Protein AF-A0A183AKE8-F1 (afdb_monomer_lite)

Organism: NCBI:txid27848

Radius of gyration: 18.9 Å; chains: 1; bounding box: 40×53×54 Å

Secondary structure (DSSP, 8-state):
--EEEE-TTS-EEEEEEHHHHHHHHHHSHHHHHHHHTT--HHHHHHHHHHHHHHHTTT-SEEEHHHIIIIIHHHHHHHHHHHH--TT--HHHHHHHHHHHHHHT-S-----HHHHHHHHHHHHTHHHH-----------

Foldseek 3Di:
DWDWDQDPVRDIWTKDFLVRVLCLCVVFCNLVVLVVLPDDVVNLNVLSVVLLCVQCVNDRMDTVCSCLVPSLVVSLVVSCVVSVDPPSDSVVVCVRRVVVVVVPPPPPPPPPVNVVVVVVCVVVVVVVPDDPPPDDDDD

Structure (mmCIF, N/CA/C/O backbone):
data_AF-A0A183AKE8-F1
#
_entry.id   AF-A0A183AKE8-F1
#
loop_
_atom_site.group_PDB
_atom_site.id
_atom_site.type_symbol
_atom_site.label_atom_id
_atom_site.label_alt_id
_atom_site.label_comp_id
_atom_site.label_asym_id
_atom_site.label_entity_id
_atom_site.label_seq_id
_atom_site.pdbx_PDB_ins_code
_atom_site.Cartn_x
_atom_site.Cartn_y
_atom_site.Cartn_z
_atom_site.occupancy
_atom_site.B_iso_or_equiv
_atom_site.auth_seq_id
_atom_site.auth_comp_id
_atom_site.auth_asym_id
_atom_site.auth_atom_id
_atom_site.pdbx_PDB_model_num
ATOM 1 N N . MET A 1 1 ? 12.164 5.232 -2.790 1.00 37.59 1 MET A N 1
ATOM 2 C CA . MET A 1 1 ? 12.444 5.716 -4.157 1.00 37.59 1 MET A CA 1
ATOM 3 C C . MET A 1 1 ? 11.479 5.006 -5.082 1.00 37.59 1 MET A C 1
ATOM 5 O O . MET A 1 1 ? 11.567 3.787 -5.178 1.00 37.59 1 MET A O 1
ATOM 9 N N . ILE A 1 2 ? 10.531 5.740 -5.659 1.00 43.25 2 ILE A N 1
ATOM 10 C CA . ILE A 1 2 ? 9.657 5.225 -6.714 1.00 43.25 2 ILE A CA 1
ATOM 11 C C . ILE A 1 2 ? 10.418 5.466 -8.016 1.00 43.25 2 ILE A C 1
ATOM 13 O O . ILE A 1 2 ? 10.822 6.595 -8.278 1.00 43.25 2 ILE A O 1
ATOM 17 N N . ALA A 1 3 ? 10.697 4.413 -8.775 1.00 49.97 3 ALA A N 1
ATOM 18 C CA . ALA A 1 3 ? 11.242 4.549 -10.119 1.00 49.97 3 ALA A CA 1
ATOM 19 C C . ALA A 1 3 ? 10.147 4.077 -11.062 1.00 49.97 3 ALA A C 1
ATOM 21 O O . ALA A 1 3 ? 9.874 2.879 -11.086 1.00 49.97 3 ALA A O 1
ATOM 22 N N . TYR A 1 4 ? 9.500 5.000 -11.769 1.00 48.12 4 TYR A N 1
ATOM 23 C CA . TYR A 1 4 ? 8.508 4.672 -12.784 1.00 48.12 4 TYR A CA 1
ATOM 24 C C . TYR A 1 4 ? 8.765 5.481 -14.059 1.00 48.12 4 TYR A C 1
ATOM 26 O O . TYR A 1 4 ? 9.260 6.604 -14.001 1.00 48.12 4 TYR A O 1
ATOM 34 N N . HIS A 1 5 ? 8.467 4.889 -15.210 1.00 43.16 5 HIS A N 1
ATOM 35 C CA . HIS A 1 5 ? 8.474 5.535 -16.515 1.00 43.16 5 HIS A CA 1
ATOM 36 C C . HIS A 1 5 ? 7.223 5.077 -17.270 1.00 43.16 5 HIS A C 1
ATOM 38 O O . HIS A 1 5 ? 6.901 3.887 -17.298 1.00 43.16 5 HIS A O 1
ATOM 44 N N . CYS A 1 6 ? 6.507 6.018 -17.884 1.00 37.59 6 CYS A N 1
ATOM 45 C CA . CYS A 1 6 ? 5.381 5.701 -18.756 1.00 37.59 6 CYS A CA 1
ATOM 46 C C . CYS A 1 6 ? 5.937 5.228 -20.102 1.00 37.59 6 CYS A C 1
ATOM 48 O O . CYS A 1 6 ? 6.647 5.968 -20.784 1.00 37.59 6 CYS A O 1
ATOM 50 N N . THR A 1 7 ? 5.712 3.970 -20.47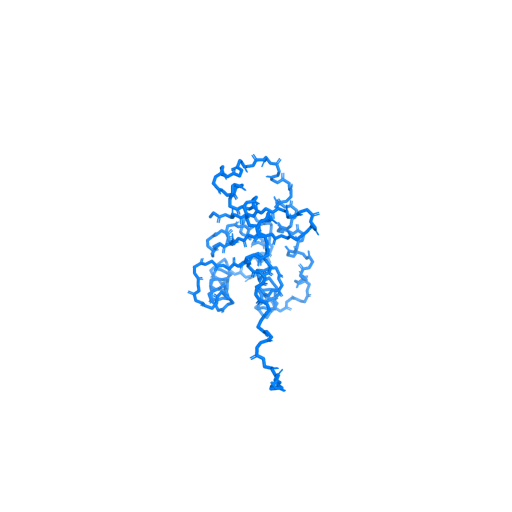2 1.00 39.69 7 THR A N 1
ATOM 51 C CA . THR A 1 7 ? 6.113 3.499 -21.807 1.00 39.69 7 THR A CA 1
ATOM 52 C C . THR A 1 7 ? 5.252 4.182 -22.881 1.00 39.69 7 THR A C 1
ATOM 54 O O . THR A 1 7 ? 4.124 4.584 -22.605 1.00 39.69 7 THR A O 1
ATOM 57 N N . ARG A 1 8 ? 5.730 4.277 -24.135 1.00 37.16 8 ARG A N 1
ATOM 58 C CA . ARG A 1 8 ? 4.951 4.829 -25.277 1.00 37.16 8 ARG A CA 1
ATOM 59 C C . ARG A 1 8 ? 3.589 4.146 -25.508 1.00 37.16 8 ARG A C 1
ATOM 61 O O . ARG A 1 8 ? 2.797 4.655 -26.289 1.00 37.16 8 ARG A O 1
ATOM 68 N N . LEU A 1 9 ? 3.336 3.008 -24.859 1.00 35.16 9 LEU A N 1
ATOM 69 C CA . LEU A 1 9 ? 2.110 2.214 -24.944 1.00 35.16 9 LEU A CA 1
ATOM 70 C C . LEU A 1 9 ? 1.160 2.423 -23.747 1.00 35.16 9 LEU A C 1
ATOM 72 O O . LEU A 1 9 ? 0.157 1.728 -23.652 1.00 35.16 9 LEU A O 1
ATOM 76 N N . GLY A 1 10 ? 1.468 3.340 -22.822 1.00 37.97 10 GLY A N 1
ATOM 77 C CA . GLY A 1 10 ? 0.629 3.613 -21.648 1.00 37.97 10 GLY A CA 1
ATOM 78 C C . GLY A 1 10 ? 0.795 2.619 -20.494 1.00 37.97 10 GLY A C 1
ATOM 79 O O . GLY A 1 10 ? 0.131 2.764 -19.474 1.00 37.97 10 GLY A O 1
ATOM 80 N N . PHE A 1 11 ? 1.699 1.638 -20.607 1.00 39.03 11 PHE A N 1
ATOM 81 C CA . PHE A 1 11 ? 2.018 0.737 -19.497 1.00 39.03 11 PHE A CA 1
ATOM 82 C C . PHE A 1 11 ? 2.953 1.416 -18.493 1.00 39.03 11 PHE A C 1
ATOM 84 O O . PHE A 1 11 ? 3.986 1.987 -18.877 1.00 39.03 11 PHE A O 1
ATOM 91 N N . TYR A 1 12 ? 2.606 1.304 -17.210 1.00 51.28 12 TYR A N 1
ATOM 92 C CA . TYR A 1 12 ? 3.412 1.758 -16.081 1.00 51.28 12 TYR A CA 1
ATOM 93 C C . TYR A 1 12 ? 4.581 0.793 -15.857 1.00 51.28 12 TYR A C 1
ATOM 95 O O . TYR A 1 12 ? 4.397 -0.311 -15.353 1.00 51.28 12 TYR A O 1
ATOM 103 N N . ALA A 1 13 ? 5.799 1.196 -16.219 1.00 54.72 13 ALA A N 1
ATOM 104 C CA . ALA A 1 13 ? 6.996 0.401 -15.960 1.00 54.72 13 ALA A CA 1
ATOM 105 C C . ALA A 1 13 ? 7.733 0.973 -14.750 1.00 54.72 13 ALA A C 1
ATOM 107 O O . ALA A 1 13 ? 8.031 2.164 -14.720 1.00 54.72 13 ALA A O 1
ATOM 108 N N . GLY A 1 14 ? 8.041 0.153 -13.745 1.00 72.88 14 GLY A N 1
ATOM 109 C CA . GLY A 1 14 ? 8.723 0.650 -12.555 1.00 72.88 14 GLY A CA 1
ATOM 110 C C . GLY A 1 14 ? 8.743 -0.309 -11.378 1.00 72.88 14 GLY A C 1
ATOM 111 O O . GLY A 1 14 ? 8.153 -1.384 -11.431 1.00 72.88 14 GLY A O 1
ATOM 112 N N . THR A 1 15 ? 9.398 0.108 -10.294 1.00 82.19 15 THR A N 1
ATOM 113 C CA . THR A 1 15 ? 9.336 -0.593 -9.003 1.00 82.19 15 THR A CA 1
ATOM 114 C C . THR A 1 15 ? 9.035 0.367 -7.862 1.00 82.19 15 THR A C 1
ATOM 116 O O . THR A 1 15 ? 9.461 1.528 -7.865 1.00 82.19 15 THR A O 1
ATOM 119 N N . ILE A 1 16 ? 8.348 -0.152 -6.850 1.00 82.69 16 ILE A N 1
ATOM 120 C CA . ILE A 1 16 ? 8.047 0.532 -5.598 1.00 82.69 16 ILE A CA 1
ATOM 121 C C . ILE A 1 16 ? 8.586 -0.290 -4.426 1.00 82.69 16 ILE A C 1
ATOM 123 O O . ILE A 1 16 ? 8.522 -1.518 -4.421 1.00 82.69 16 ILE A O 1
ATOM 127 N N . SER A 1 17 ? 9.185 0.388 -3.448 1.00 87.25 17 SER A N 1
ATOM 128 C CA . SER A 1 17 ? 9.593 -0.203 -2.164 1.00 87.25 17 SER A CA 1
ATOM 129 C C . SER A 1 17 ? 8.475 -0.064 -1.137 1.00 87.25 17 SER A C 1
ATOM 131 O O . SER A 1 17 ? 7.757 0.933 -1.196 1.00 87.25 17 SER A O 1
ATOM 133 N N . GLU A 1 18 ? 8.428 -0.945 -0.137 1.00 90.88 18 GLU A N 1
ATOM 134 C CA . GLU A 1 18 ? 7.447 -0.900 0.965 1.00 90.88 18 GLU A CA 1
ATOM 135 C C . GLU A 1 18 ? 7.333 0.510 1.563 1.00 90.88 18 GLU A C 1
ATOM 137 O O . GLU A 1 18 ? 6.278 1.130 1.474 1.00 90.88 18 GLU A O 1
ATOM 142 N N . ARG A 1 19 ? 8.456 1.097 1.997 1.00 85.75 19 ARG A N 1
ATOM 143 C CA . ARG A 1 19 ? 8.487 2.461 2.547 1.00 85.75 19 ARG A CA 1
ATOM 144 C C . ARG A 1 19 ? 7.876 3.508 1.614 1.00 85.75 19 ARG A C 1
ATOM 146 O O . ARG A 1 19 ? 7.261 4.462 2.072 1.00 85.75 19 ARG A O 1
ATOM 153 N N . ALA A 1 20 ? 8.095 3.372 0.308 1.00 83.19 20 ALA A N 1
ATOM 154 C CA . ALA A 1 20 ? 7.583 4.333 -0.665 1.00 83.19 20 ALA A CA 1
ATOM 155 C C . ALA A 1 20 ? 6.074 4.162 -0.873 1.00 83.19 20 ALA A C 1
ATOM 157 O O . ALA A 1 20 ? 5.374 5.164 -0.937 1.00 83.19 20 ALA A O 1
ATOM 158 N N . SER A 1 21 ? 5.588 2.918 -0.906 1.00 86.56 21 SER A N 1
ATOM 159 C CA . SER A 1 21 ? 4.155 2.606 -0.884 1.00 86.56 21 SER A CA 1
ATOM 160 C C . SER A 1 21 ? 3.486 3.149 0.378 1.00 86.56 21 SER A C 1
ATOM 162 O O . SER A 1 21 ? 2.474 3.836 0.292 1.00 86.56 21 SER A O 1
ATOM 164 N N . TYR A 1 22 ? 4.090 2.921 1.545 1.00 86.31 22 TYR A N 1
ATOM 165 C CA . TYR A 1 22 ? 3.549 3.399 2.811 1.00 86.31 22 TYR A CA 1
ATOM 166 C C . TYR A 1 22 ? 3.453 4.926 2.837 1.00 86.31 22 TYR A C 1
ATOM 168 O O . TYR A 1 22 ? 2.422 5.475 3.213 1.00 86.31 22 TYR A O 1
ATOM 176 N N . VAL A 1 23 ? 4.505 5.629 2.400 1.00 82.75 23 VAL A N 1
ATOM 177 C CA . VAL A 1 23 ? 4.494 7.097 2.291 1.00 82.75 23 VAL A CA 1
ATOM 178 C C . VAL A 1 23 ? 3.427 7.569 1.307 1.00 82.75 23 VAL A C 1
ATOM 180 O O . VAL A 1 23 ? 2.706 8.497 1.637 1.00 82.75 23 VAL A O 1
ATOM 183 N N . LEU A 1 24 ? 3.294 6.925 0.145 1.00 78.88 24 LEU A N 1
ATOM 184 C CA . LEU A 1 24 ? 2.288 7.259 -0.870 1.00 78.88 24 LEU A CA 1
ATOM 185 C C . LEU A 1 24 ? 0.856 7.121 -0.331 1.00 78.88 24 LEU A C 1
ATOM 187 O O . LEU A 1 24 ? 0.021 7.999 -0.519 1.00 78.88 24 LEU A O 1
ATOM 191 N N . LEU A 1 25 ? 0.580 6.035 0.390 1.00 79.81 25 LEU A N 1
ATOM 192 C CA . LEU A 1 25 ? -0.729 5.789 0.986 1.00 79.81 25 LEU A CA 1
ATOM 193 C C . LEU A 1 25 ? -0.999 6.690 2.195 1.00 79.81 25 LEU A C 1
ATOM 195 O O . LEU A 1 25 ? -2.120 7.160 2.368 1.00 79.81 25 LEU A O 1
ATOM 199 N N . SER A 1 26 ? 0.012 6.957 3.022 1.00 77.06 26 SER A N 1
ATOM 200 C CA . SER 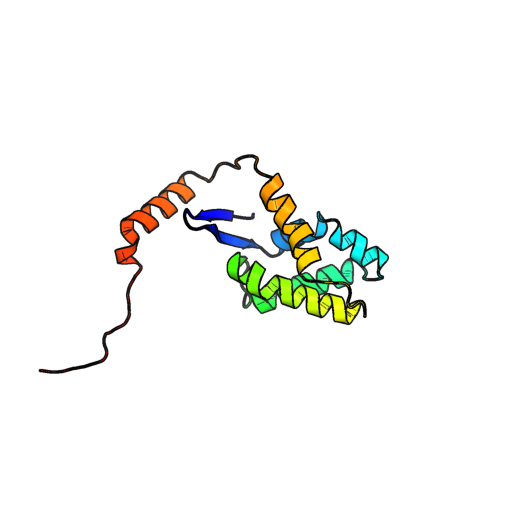A 1 26 ? -0.123 7.801 4.217 1.00 77.06 26 SER A CA 1
ATOM 201 C C . SER A 1 26 ? -0.146 9.296 3.932 1.00 77.06 26 SER A C 1
ATOM 203 O O . SER A 1 26 ? -0.739 10.040 4.710 1.00 77.06 26 SER A O 1
ATOM 205 N N . SER A 1 27 ? 0.452 9.740 2.825 1.00 69.19 27 SER A N 1
ATOM 206 C CA . SER A 1 27 ? 0.315 11.114 2.339 1.00 69.19 27 SER A CA 1
ATOM 207 C C . SER A 1 27 ? -1.042 11.360 1.680 1.00 69.19 27 SER A C 1
ATOM 209 O O . SER A 1 27 ? -1.486 12.506 1.602 1.00 69.19 27 SER A O 1
ATOM 211 N N . SER A 1 28 ? -1.722 10.302 1.234 1.00 67.56 28 SER A N 1
ATOM 212 C CA . SER A 1 28 ? -3.088 10.402 0.737 1.00 67.56 28 SER A CA 1
ATOM 213 C C . SER A 1 28 ? -4.085 10.664 1.878 1.00 67.56 28 SER A C 1
ATOM 215 O O . SER A 1 28 ? -3.842 10.363 3.051 1.00 67.56 28 SER A O 1
ATOM 217 N N . ARG A 1 29 ? -5.275 11.177 1.539 1.00 68.19 29 ARG A N 1
ATOM 218 C CA . ARG A 1 29 ? -6.366 11.359 2.516 1.00 68.19 29 ARG A CA 1
ATOM 219 C C . ARG A 1 29 ? -6.905 10.026 3.072 1.00 68.19 29 ARG A C 1
ATOM 221 O O . ARG A 1 29 ? -7.675 10.062 4.031 1.00 68.19 29 ARG A O 1
ATOM 228 N N . LEU A 1 30 ? -6.474 8.875 2.537 1.00 70.44 30 LEU A N 1
ATOM 229 C CA . LEU A 1 30 ? -6.930 7.542 2.948 1.00 70.44 30 LEU A CA 1
ATOM 230 C C . LEU A 1 30 ? -6.623 7.242 4.411 1.00 70.44 30 LEU A C 1
ATOM 232 O O . LEU A 1 30 ? -7.508 6.802 5.129 1.00 70.44 30 LEU A O 1
ATOM 236 N N . VAL A 1 31 ? -5.405 7.506 4.893 1.00 69.88 31 VAL A N 1
ATOM 237 C CA . VAL A 1 31 ? -5.046 7.158 6.283 1.00 69.88 31 VAL A CA 1
ATOM 238 C C . VAL A 1 31 ? -5.832 7.987 7.295 1.00 69.88 31 VAL A C 1
ATOM 240 O O . VAL A 1 31 ? -6.239 7.477 8.339 1.00 69.88 31 VAL A O 1
ATOM 243 N N . ARG A 1 32 ? -6.119 9.252 6.971 1.00 70.69 32 ARG A N 1
ATOM 244 C CA . ARG A 1 32 ? -7.013 10.081 7.784 1.00 70.69 32 ARG A CA 1
ATOM 245 C C . ARG A 1 32 ? -8.440 9.529 7.780 1.00 70.69 32 ARG A C 1
ATOM 247 O O . ARG A 1 32 ? -9.048 9.442 8.840 1.00 70.69 32 ARG A O 1
ATOM 254 N N . TRP A 1 33 ? -8.935 9.119 6.618 1.00 72.19 33 TRP A N 1
ATOM 255 C CA . TRP A 1 33 ? -10.265 8.533 6.478 1.00 72.19 33 TRP A CA 1
ATOM 256 C C . TRP A 1 33 ? -10.394 7.186 7.213 1.00 72.19 33 TRP A C 1
ATOM 258 O O . TRP A 1 33 ? -11.361 6.970 7.937 1.00 72.19 33 TRP A O 1
ATOM 268 N N . PHE A 1 34 ? -9.377 6.322 7.148 1.00 74.50 34 PHE A N 1
ATOM 269 C CA . PHE A 1 34 ? -9.318 5.080 7.927 1.00 74.50 34 PHE A CA 1
ATOM 270 C C . PHE A 1 34 ? -9.334 5.345 9.434 1.00 74.50 34 PHE A C 1
ATOM 272 O O . PHE A 1 34 ? -10.033 4.653 10.172 1.00 74.50 34 PHE A O 1
ATOM 279 N N . LYS A 1 35 ? -8.638 6.392 9.894 1.00 76.38 35 LYS A N 1
ATOM 280 C CA . LYS A 1 35 ? -8.683 6.817 11.298 1.00 76.38 35 LYS A CA 1
ATOM 281 C C . LYS A 1 35 ? -10.087 7.260 11.719 1.00 76.38 35 LYS A C 1
ATOM 283 O O . LYS A 1 35 ? -10.529 6.908 12.808 1.00 76.38 35 LYS A O 1
ATOM 288 N N . GLU A 1 36 ? -10.788 8.009 10.870 1.00 79.00 36 GLU A N 1
ATOM 289 C CA . GLU A 1 36 ? -12.179 8.432 11.105 1.00 79.00 36 GLU A CA 1
ATOM 290 C C . GLU A 1 36 ? -13.152 7.238 11.133 1.00 79.00 36 GLU A C 1
ATOM 292 O O . GLU A 1 36 ? -14.176 7.292 11.811 1.00 79.00 36 GLU A O 1
ATOM 297 N N . LYS A 1 37 ? -12.798 6.136 10.465 1.00 74.25 37 LYS A N 1
ATOM 298 C CA . LYS A 1 37 ? -13.529 4.860 10.468 1.00 74.25 37 LYS A CA 1
ATOM 299 C C . LYS A 1 37 ? -13.102 3.888 11.571 1.00 74.25 37 LYS A C 1
ATOM 301 O O . LYS A 1 37 ? -13.625 2.783 11.639 1.00 74.25 37 LYS A O 1
ATOM 306 N N . GLY A 1 38 ? -12.198 4.301 12.459 1.00 74.38 38 GLY A N 1
ATOM 307 C CA . GLY A 1 38 ? -11.800 3.512 13.622 1.00 74.38 38 GLY A CA 1
ATOM 308 C C . GLY A 1 38 ? -10.624 2.562 13.400 1.00 74.38 38 GLY A C 1
ATOM 309 O O . GLY A 1 38 ? -10.288 1.842 14.334 1.00 74.38 38 GLY A O 1
ATOM 310 N N . ILE A 1 39 ? -9.947 2.585 12.243 1.00 78.31 39 ILE A N 1
ATOM 311 C CA . ILE A 1 39 ? -8.679 1.860 12.056 1.00 78.31 39 ILE A CA 1
ATOM 312 C C . ILE A 1 39 ? -7.539 2.685 12.669 1.00 78.31 39 ILE A C 1
ATOM 314 O O . ILE A 1 39 ? -7.217 3.772 12.172 1.00 78.31 39 ILE A O 1
ATOM 318 N N . PRO A 1 40 ? -6.851 2.182 13.709 1.00 82.75 40 PRO A N 1
ATOM 319 C CA . PRO A 1 40 ? -5.656 2.833 14.226 1.00 82.75 40 PRO A CA 1
ATOM 320 C C . PRO A 1 40 ? -4.528 2.809 13.188 1.00 82.75 40 PRO A C 1
ATOM 322 O O . PRO A 1 40 ? -4.310 1.798 12.521 1.00 82.75 40 PRO A O 1
ATOM 325 N N . CYS A 1 41 ? -3.718 3.870 13.117 1.00 81.75 41 CYS A N 1
ATOM 326 C CA . CYS A 1 41 ? -2.575 3.930 12.191 1.00 81.75 41 CYS A CA 1
ATOM 327 C C . CYS A 1 41 ? -1.609 2.738 12.339 1.00 81.75 41 CYS A C 1
ATOM 329 O O . CYS A 1 41 ? -0.983 2.327 11.367 1.00 81.75 41 CYS A O 1
ATOM 331 N N . VAL A 1 42 ? -1.501 2.174 13.547 1.00 85.88 42 VAL A N 1
ATOM 332 C CA . VAL A 1 42 ? -0.679 0.986 13.828 1.00 85.88 42 VAL A CA 1
ATOM 333 C C . VAL A 1 42 ? -1.214 -0.249 13.100 1.00 85.88 42 VAL A C 1
ATOM 335 O O . VAL A 1 42 ? -0.428 -0.990 12.516 1.00 85.88 42 VAL A O 1
ATOM 338 N N . VAL A 1 43 ? -2.537 -0.441 13.077 1.00 86.88 43 VAL A N 1
ATOM 339 C CA . VAL A 1 43 ? -3.185 -1.555 12.366 1.00 86.88 43 VAL A CA 1
ATOM 340 C C . VAL A 1 43 ? -2.976 -1.402 10.864 1.00 86.88 43 VAL A C 1
ATOM 342 O O . VAL A 1 43 ? -2.519 -2.337 10.211 1.00 86.88 43 VAL A O 1
ATOM 345 N N . PHE A 1 44 ? -3.187 -0.194 10.332 1.00 87.69 44 PHE A N 1
ATOM 346 C CA . PHE A 1 44 ? -2.898 0.104 8.928 1.00 87.69 44 PHE A CA 1
ATOM 347 C C . PHE A 1 44 ? -1.435 -0.194 8.560 1.00 87.69 44 PHE A C 1
ATOM 349 O O . PHE A 1 44 ? -1.173 -0.866 7.566 1.00 87.69 44 PHE A O 1
ATOM 356 N N . SER A 1 45 ? -0.475 0.259 9.374 1.00 89.12 45 SER A N 1
ATOM 357 C CA . SER A 1 45 ? 0.950 -0.000 9.142 1.00 89.12 45 SER A CA 1
ATOM 358 C C . SER A 1 45 ? 1.290 -1.489 9.181 1.00 89.12 45 SER A C 1
ATOM 360 O O . SER A 1 45 ? 2.099 -1.943 8.371 1.00 89.12 45 SER A O 1
ATOM 362 N N . GLY A 1 46 ? 0.691 -2.242 10.105 1.00 92.12 46 GLY A N 1
ATOM 363 C CA . GLY A 1 46 ? 0.881 -3.686 10.212 1.00 92.12 46 GLY A CA 1
ATOM 364 C C . GLY A 1 46 ? 0.357 -4.422 8.981 1.00 92.12 46 GLY A C 1
ATOM 365 O O . GLY A 1 46 ? 1.104 -5.178 8.359 1.00 92.12 46 GLY A O 1
ATOM 366 N N . LEU A 1 47 ? -0.888 -4.138 8.585 1.00 92.06 47 LEU A N 1
ATOM 367 C CA . LEU A 1 47 ? -1.507 -4.716 7.391 1.00 92.06 47 LEU A CA 1
ATOM 368 C C . LEU A 1 47 ? -0.726 -4.383 6.123 1.00 92.06 47 LEU A C 1
ATOM 370 O O . LEU A 1 47 ? -0.398 -5.281 5.351 1.00 92.06 47 LEU A O 1
ATOM 374 N N . HIS A 1 48 ? -0.382 -3.106 5.936 1.00 93.25 48 HIS A N 1
ATOM 375 C CA . HIS A 1 48 ? 0.403 -2.649 4.797 1.00 93.25 48 HIS A CA 1
ATOM 376 C C . HIS A 1 48 ? 1.718 -3.424 4.684 1.00 93.25 48 HIS A C 1
ATOM 378 O O . HIS A 1 48 ? 2.004 -4.000 3.635 1.00 93.25 48 HIS A O 1
ATOM 384 N N . GLY A 1 49 ? 2.507 -3.460 5.764 1.00 93.88 49 GLY A N 1
ATOM 385 C CA . GLY A 1 49 ? 3.810 -4.118 5.770 1.00 93.88 49 GLY A CA 1
ATOM 386 C C . GLY A 1 49 ? 3.706 -5.622 5.509 1.00 93.88 49 GLY A C 1
ATOM 387 O O . GLY A 1 49 ? 4.423 -6.148 4.656 1.00 93.88 49 GLY A O 1
ATOM 388 N N . ALA A 1 50 ? 2.784 -6.305 6.195 1.00 94.69 50 ALA A N 1
ATOM 389 C CA . ALA A 1 50 ? 2.581 -7.745 6.051 1.00 94.69 50 ALA A CA 1
ATOM 390 C C . ALA A 1 50 ? 2.143 -8.124 4.628 1.00 94.69 50 ALA A C 1
ATOM 392 O O . ALA A 1 50 ? 2.748 -9.002 4.006 1.00 94.69 50 ALA A O 1
ATOM 393 N N . LEU A 1 51 ? 1.148 -7.421 4.077 1.00 95.69 51 LEU A N 1
ATOM 394 C CA . LEU A 1 51 ? 0.669 -7.652 2.714 1.00 95.69 51 LEU A CA 1
ATOM 395 C C . LEU A 1 51 ? 1.729 -7.327 1.673 1.00 95.69 51 LEU A C 1
ATOM 397 O O . LEU A 1 51 ? 1.899 -8.084 0.719 1.00 95.69 51 LEU A O 1
ATOM 401 N N . PHE A 1 52 ? 2.463 -6.226 1.847 1.00 95.06 52 PHE A N 1
ATOM 402 C CA . PHE A 1 52 ? 3.488 -5.835 0.887 1.00 95.06 52 PHE A CA 1
ATOM 403 C C . PHE A 1 52 ? 4.545 -6.929 0.781 1.00 95.06 52 PHE A C 1
ATOM 405 O O . PHE A 1 52 ? 4.919 -7.319 -0.322 1.00 95.06 52 PHE A O 1
ATOM 412 N N . TYR A 1 53 ? 4.986 -7.451 1.925 1.00 94.75 53 TYR A N 1
ATOM 413 C CA . TYR A 1 53 ? 5.994 -8.498 1.996 1.00 94.75 53 TYR A CA 1
ATOM 414 C C . TYR A 1 53 ? 5.490 -9.840 1.445 1.00 94.75 53 TYR A C 1
ATOM 416 O O . TYR A 1 53 ? 6.228 -10.538 0.748 1.00 94.75 53 TYR A O 1
ATOM 424 N N . ALA A 1 54 ? 4.219 -10.174 1.686 1.00 94.31 54 ALA A N 1
ATOM 425 C CA . ALA A 1 54 ? 3.588 -11.362 1.120 1.00 94.31 54 ALA A CA 1
ATOM 426 C C . ALA A 1 54 ? 3.470 -11.270 -0.413 1.00 94.31 54 ALA A C 1
ATOM 428 O O . ALA A 1 54 ? 3.915 -12.168 -1.128 1.00 94.31 54 ALA A O 1
ATOM 429 N N . VAL A 1 55 ? 2.935 -10.162 -0.937 1.00 94.00 55 VAL A N 1
ATOM 430 C CA . VAL A 1 55 ? 2.724 -9.957 -2.381 1.00 94.00 55 VAL A CA 1
ATOM 431 C C . VAL A 1 55 ? 4.048 -9.800 -3.124 1.00 94.00 55 VAL A C 1
ATOM 433 O O . VAL A 1 55 ? 4.212 -10.347 -4.214 1.00 94.00 55 VAL A O 1
ATOM 436 N N . SER A 1 56 ? 5.037 -9.124 -2.530 1.00 90.19 56 SER A N 1
ATOM 437 C CA . SER A 1 56 ? 6.370 -8.995 -3.128 1.00 90.19 56 SER A CA 1
ATOM 438 C C . SER A 1 56 ? 7.157 -10.305 -3.118 1.00 90.19 56 SER A C 1
ATOM 440 O O . SER A 1 56 ? 8.265 -10.348 -3.656 1.00 90.19 56 SER A O 1
ATOM 442 N N . THR A 1 57 ? 6.613 -11.372 -2.518 1.00 91.69 57 THR A N 1
ATOM 443 C CA . THR A 1 57 ? 7.314 -12.641 -2.306 1.00 91.69 57 THR A CA 1
ATOM 444 C C . THR A 1 57 ? 8.635 -12.399 -1.571 1.00 91.69 57 THR A C 1
ATOM 446 O O . THR A 1 57 ? 9.706 -12.795 -2.032 1.00 91.69 57 THR A O 1
ATOM 449 N N . PHE A 1 58 ? 8.564 -11.695 -0.436 1.00 90.00 58 PHE A N 1
ATOM 450 C CA . PHE A 1 58 ? 9.694 -11.390 0.452 1.00 90.00 58 PHE A CA 1
ATOM 451 C C . PHE A 1 58 ? 10.755 -10.451 -0.154 1.00 90.00 58 PHE A C 1
ATOM 453 O O . PHE A 1 58 ? 11.823 -10.238 0.427 1.00 90.00 58 PHE A O 1
ATOM 460 N N . ARG A 1 59 ? 10.484 -9.850 -1.320 1.00 87.50 59 ARG A N 1
ATOM 461 C CA . ARG A 1 59 ? 11.395 -8.901 -1.977 1.00 87.50 59 ARG A CA 1
ATOM 462 C C . ARG A 1 59 ? 11.247 -7.499 -1.391 1.00 87.50 59 ARG A C 1
ATOM 464 O O . ARG A 1 59 ? 10.154 -7.054 -1.051 1.00 87.50 59 ARG A O 1
ATOM 471 N N . LEU A 1 60 ? 12.352 -6.751 -1.382 1.00 84.44 60 LEU A N 1
ATOM 472 C CA . LEU A 1 60 ? 12.394 -5.352 -0.924 1.00 84.44 60 LEU A CA 1
ATOM 473 C C . LEU A 1 60 ? 11.574 -4.389 -1.801 1.00 84.44 60 LEU A C 1
ATOM 475 O O . LEU A 1 60 ? 11.260 -3.272 -1.382 1.00 84.44 60 LEU A O 1
ATOM 479 N N . ARG A 1 61 ? 11.290 -4.784 -3.047 1.00 86.88 61 ARG A N 1
ATOM 480 C CA . ARG A 1 61 ? 10.546 -4.000 -4.033 1.00 86.88 61 ARG A CA 1
ATOM 481 C C . ARG A 1 61 ? 9.660 -4.916 -4.863 1.00 86.88 61 ARG A C 1
ATOM 483 O O . ARG A 1 61 ? 10.055 -6.046 -5.147 1.00 86.88 61 ARG A O 1
ATOM 490 N N . MET A 1 62 ? 8.520 -4.395 -5.293 1.00 89.75 62 MET A N 1
ATOM 491 C CA . MET A 1 62 ? 7.662 -5.027 -6.293 1.00 89.75 62 MET A CA 1
ATOM 492 C C . MET A 1 62 ? 7.517 -4.112 -7.504 1.00 89.75 62 MET A C 1
ATOM 494 O O . MET A 1 62 ? 7.766 -2.906 -7.416 1.00 89.75 62 MET A O 1
ATOM 498 N N . SER A 1 63 ? 7.174 -4.695 -8.644 1.00 85.62 63 SER A N 1
ATOM 499 C CA . SER A 1 63 ? 6.889 -3.937 -9.851 1.00 85.62 63 SER A CA 1
ATOM 500 C C . SER A 1 63 ? 5.546 -3.202 -9.726 1.00 85.62 63 SER A C 1
ATOM 502 O O . SER A 1 63 ? 4.702 -3.571 -8.910 1.00 85.62 63 SER A O 1
ATOM 504 N N . ILE A 1 64 ? 5.387 -2.094 -10.453 1.00 82.00 64 ILE A N 1
ATOM 505 C CA . ILE A 1 64 ? 4.202 -1.223 -10.335 1.00 82.00 64 ILE A CA 1
ATOM 506 C C . ILE A 1 64 ? 2.926 -1.911 -10.843 1.00 82.00 64 ILE A C 1
ATOM 508 O O . ILE A 1 64 ? 1.871 -1.727 -10.250 1.00 82.00 64 ILE A O 1
ATOM 512 N N . ASP A 1 65 ? 3.023 -2.741 -11.877 1.00 82.75 65 ASP A N 1
ATOM 513 C CA . ASP A 1 65 ? 1.947 -3.630 -12.334 1.00 82.75 65 ASP A CA 1
ATOM 514 C C . ASP A 1 65 ? 1.485 -4.562 -11.204 1.00 82.75 65 ASP A C 1
ATOM 516 O O . ASP A 1 65 ? 0.324 -4.526 -10.815 1.00 82.75 65 ASP A O 1
ATOM 520 N N . LEU A 1 66 ? 2.408 -5.288 -10.565 1.00 87.25 66 LEU A N 1
ATOM 521 C CA . LEU A 1 66 ? 2.088 -6.169 -9.437 1.00 87.25 66 LEU A CA 1
ATOM 522 C C . LEU A 1 66 ? 1.504 -5.393 -8.244 1.00 87.25 66 LEU A C 1
ATOM 524 O O . LEU A 1 66 ? 0.628 -5.889 -7.530 1.00 87.25 66 LEU A O 1
ATOM 528 N N . TYR A 1 67 ? 1.977 -4.166 -8.029 1.00 87.94 67 TYR A N 1
ATOM 529 C CA . TYR A 1 67 ? 1.451 -3.275 -7.004 1.00 87.94 67 TYR A CA 1
ATOM 530 C C . TYR A 1 67 ? -0.017 -2.907 -7.266 1.00 87.94 67 TYR A C 1
ATOM 532 O O . TYR A 1 67 ? -0.865 -3.056 -6.387 1.00 87.94 67 TYR A O 1
ATOM 540 N N . ILE A 1 68 ? -0.321 -2.470 -8.488 1.00 83.94 68 ILE A N 1
ATOM 541 C CA . ILE A 1 68 ? -1.649 -2.007 -8.905 1.00 83.94 68 ILE A CA 1
ATOM 542 C C . ILE A 1 68 ? -2.639 -3.167 -9.025 1.00 83.94 68 ILE A C 1
ATOM 544 O O . ILE A 1 68 ? -3.770 -3.044 -8.561 1.00 83.94 68 ILE A O 1
ATOM 548 N N . GLU A 1 69 ? -2.220 -4.276 -9.634 1.00 85.38 69 GLU A N 1
ATOM 549 C CA . GLU A 1 69 ? -3.087 -5.408 -9.977 1.00 85.38 69 GLU A CA 1
ATOM 550 C C . GLU A 1 69 ? -3.308 -6.374 -8.815 1.00 85.38 69 GLU A C 1
ATOM 552 O O . GLU A 1 69 ? -4.258 -7.155 -8.843 1.00 85.38 69 GLU A O 1
ATOM 557 N N . ARG A 1 70 ? -2.434 -6.365 -7.798 1.00 90.50 70 ARG A N 1
ATOM 558 C CA . ARG A 1 70 ? -2.497 -7.362 -6.722 1.00 90.50 70 ARG A CA 1
ATOM 559 C C . ARG A 1 70 ? -2.394 -6.787 -5.327 1.00 90.50 70 ARG A C 1
ATOM 561 O O . ARG A 1 70 ? -3.225 -7.116 -4.487 1.00 90.50 70 ARG A O 1
ATOM 568 N N . PHE A 1 71 ? -1.404 -5.939 -5.061 1.00 92.56 71 PHE A N 1
ATOM 569 C CA . PHE A 1 71 ? -1.235 -5.391 -3.715 1.00 92.56 71 PHE A CA 1
ATOM 570 C C . PHE A 1 71 ? -2.396 -4.470 -3.317 1.00 92.56 71 PHE A C 1
ATOM 572 O O . PHE A 1 71 ? -2.975 -4.672 -2.253 1.00 92.56 71 PHE A O 1
ATOM 579 N N . LEU A 1 72 ? -2.762 -3.497 -4.160 1.00 88.94 72 LEU A N 1
ATOM 580 C CA . LEU A 1 72 ? -3.846 -2.559 -3.848 1.00 88.94 72 LEU A CA 1
ATOM 581 C C . LEU A 1 72 ? -5.207 -3.253 -3.640 1.00 88.94 72 LEU A C 1
ATOM 583 O O . LEU A 1 72 ? -5.827 -2.976 -2.613 1.00 88.94 72 LEU A O 1
ATOM 587 N N . PRO A 1 73 ? -5.662 -4.183 -4.509 1.00 88.75 73 PRO A N 1
ATOM 588 C CA . PRO A 1 73 ? -6.891 -4.935 -4.259 1.00 88.75 73 PRO A CA 1
ATOM 589 C C . PRO A 1 73 ? -6.883 -5.696 -2.929 1.00 88.75 73 PRO A C 1
ATOM 591 O O . PRO A 1 73 ? -7.834 -5.593 -2.159 1.00 88.75 73 PRO A O 1
ATOM 594 N N . LEU A 1 74 ? -5.796 -6.412 -2.620 1.00 92.12 74 LEU A N 1
ATOM 595 C CA . LEU A 1 74 ? -5.695 -7.179 -1.374 1.00 92.12 74 LEU A CA 1
ATOM 596 C C . LEU A 1 74 ? -5.681 -6.271 -0.143 1.00 92.12 74 LEU A C 1
ATOM 598 O O . LEU A 1 74 ? -6.305 -6.582 0.867 1.00 92.12 74 LEU A O 1
ATOM 602 N N . LEU A 1 75 ? -5.006 -5.124 -0.234 1.00 90.50 75 LEU A N 1
ATOM 603 C CA . LEU A 1 75 ? -5.014 -4.128 0.829 1.00 90.50 75 LEU A CA 1
ATOM 604 C C . LEU A 1 75 ? -6.430 -3.600 1.085 1.00 90.50 75 LEU A C 1
ATOM 606 O O . LEU A 1 75 ? -6.830 -3.485 2.239 1.00 90.50 75 LEU A O 1
ATOM 610 N N . VAL A 1 76 ? -7.204 -3.323 0.033 1.00 86.31 76 VAL A N 1
ATOM 611 C CA . VAL A 1 76 ? -8.613 -2.918 0.158 1.00 86.31 76 VAL A CA 1
ATOM 612 C C . VAL A 1 76 ? -9.439 -3.993 0.855 1.00 86.31 76 VAL A C 1
ATOM 614 O O . VAL A 1 76 ? -10.214 -3.673 1.754 1.00 86.31 76 VAL A O 1
ATOM 617 N N . GLU A 1 77 ? -9.288 -5.255 0.457 1.00 88.25 77 GLU A N 1
ATOM 618 C CA . GLU A 1 77 ? -10.036 -6.365 1.050 1.00 88.25 77 GLU A CA 1
ATOM 619 C C . GLU A 1 77 ? -9.739 -6.539 2.541 1.00 88.25 77 GLU A C 1
ATOM 621 O O . GLU A 1 77 ? -10.673 -6.666 3.332 1.00 88.25 77 GLU A O 1
ATOM 626 N N . GLU A 1 78 ? -8.470 -6.498 2.947 1.00 88.69 78 GLU A N 1
ATOM 627 C CA . GLU A 1 78 ? -8.107 -6.596 4.365 1.00 88.69 78 GLU A CA 1
ATOM 628 C C . GLU A 1 78 ? -8.601 -5.385 5.163 1.00 88.69 78 GLU A C 1
ATOM 630 O O . GLU A 1 78 ? -9.134 -5.535 6.260 1.00 88.69 78 GLU A O 1
ATOM 635 N N . LEU A 1 79 ? -8.540 -4.181 4.590 1.00 84.06 79 LEU A N 1
ATOM 636 C CA . LEU A 1 79 ? -9.075 -2.987 5.247 1.00 84.06 79 LEU A CA 1
ATOM 637 C C . LEU A 1 79 ? -10.604 -3.029 5.377 1.00 84.06 79 LEU A C 1
ATOM 639 O O . LEU A 1 79 ? -11.129 -2.576 6.393 1.00 84.06 79 LEU A O 1
ATOM 643 N N . ARG A 1 80 ? -11.332 -3.607 4.408 1.00 84.81 80 ARG A N 1
ATOM 644 C CA . ARG A 1 80 ? -12.778 -3.873 4.550 1.00 84.81 80 ARG A CA 1
ATOM 645 C C . ARG A 1 80 ? -13.066 -4.820 5.698 1.00 84.81 80 ARG A C 1
ATOM 647 O O . ARG A 1 80 ? -14.005 -4.566 6.446 1.00 84.81 80 ARG A O 1
ATOM 654 N N . LYS A 1 81 ? -12.287 -5.896 5.828 1.00 85.94 81 LYS A N 1
ATOM 655 C CA . LYS A 1 81 ? -12.462 -6.875 6.908 1.00 85.94 81 LYS A CA 1
ATOM 656 C C . LYS A 1 81 ? -12.257 -6.228 8.275 1.00 85.94 81 LYS A C 1
ATOM 658 O O . LYS A 1 81 ? -13.079 -6.445 9.155 1.00 85.94 81 LYS A O 1
ATOM 663 N N . GLU A 1 82 ? -11.232 -5.390 8.419 1.00 83.81 82 GLU A N 1
ATOM 664 C CA . GLU A 1 82 ? -10.969 -4.675 9.674 1.00 83.81 82 GLU A CA 1
ATOM 665 C C . GLU A 1 82 ? -12.020 -3.597 9.995 1.00 83.81 82 GLU A C 1
ATOM 667 O O . GLU A 1 82 ? -12.422 -3.453 11.145 1.00 83.81 82 GLU A O 1
ATOM 672 N N . CYS A 1 83 ? -12.489 -2.834 8.999 1.00 76.69 83 CYS A N 1
ATOM 673 C CA . CYS A 1 83 ? -13.484 -1.771 9.210 1.00 76.69 83 CYS A CA 1
ATOM 674 C C . CYS A 1 83 ? -14.932 -2.269 9.305 1.00 76.69 83 CYS A C 1
ATOM 676 O O . CYS A 1 83 ? -15.793 -1.546 9.805 1.00 76.69 83 CYS A O 1
ATOM 678 N N . GLY A 1 84 ? -15.248 -3.417 8.700 1.00 75.50 84 GLY A N 1
ATOM 679 C CA . GLY A 1 84 ? -16.628 -3.817 8.410 1.00 75.50 84 GLY A CA 1
ATOM 680 C C . GLY A 1 84 ? -17.364 -2.880 7.436 1.00 75.50 84 GLY A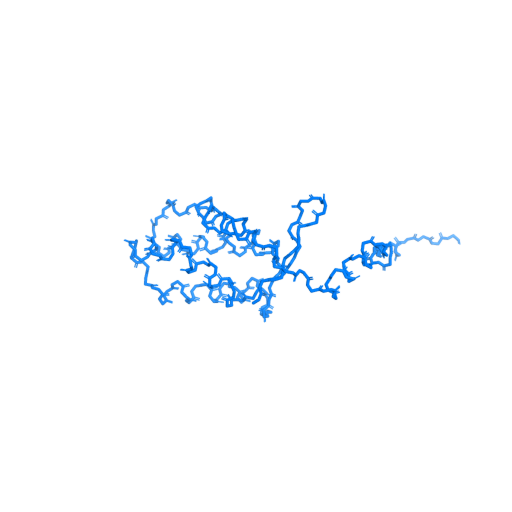 C 1
ATOM 681 O O . GLY A 1 84 ? -18.589 -2.941 7.344 1.00 75.50 84 GLY A O 1
ATOM 682 N N . ASP A 1 85 ? -16.650 -1.998 6.723 1.00 71.88 85 ASP A N 1
ATOM 683 C CA . ASP A 1 85 ? -17.237 -0.989 5.833 1.00 71.88 85 ASP A CA 1
ATOM 684 C C . ASP A 1 85 ? -17.059 -1.375 4.357 1.00 71.88 85 ASP A C 1
ATOM 686 O O . ASP A 1 85 ? -15.960 -1.331 3.802 1.00 71.88 85 ASP A O 1
ATOM 690 N N . ASN A 1 86 ? -18.166 -1.711 3.692 1.00 69.25 86 ASN A N 1
ATOM 691 C CA . ASN A 1 86 ? -18.179 -2.081 2.274 1.00 69.25 86 ASN A CA 1
ATOM 692 C C . ASN A 1 86 ? -17.978 -0.887 1.321 1.00 69.25 86 ASN A C 1
ATOM 694 O O . ASN A 1 86 ? -17.809 -1.093 0.119 1.00 69.25 86 ASN A O 1
ATOM 698 N N . HIS A 1 87 ? -17.963 0.352 1.828 1.00 69.69 87 HIS A N 1
ATOM 699 C CA . HIS A 1 87 ? -17.699 1.548 1.022 1.00 69.69 87 HIS A CA 1
ATOM 700 C C . HIS A 1 87 ? -16.208 1.755 0.717 1.00 69.69 87 HIS A C 1
ATOM 702 O O . HIS A 1 87 ? -15.873 2.648 -0.060 1.00 69.69 87 HIS A O 1
ATOM 708 N N . ILE A 1 88 ? -15.302 0.944 1.285 1.00 69.12 88 ILE A N 1
ATOM 709 C CA . ILE A 1 88 ? -13.879 0.947 0.907 1.00 69.12 88 ILE A CA 1
ATOM 710 C C . ILE A 1 88 ? -13.748 0.313 -0.478 1.00 69.12 88 IL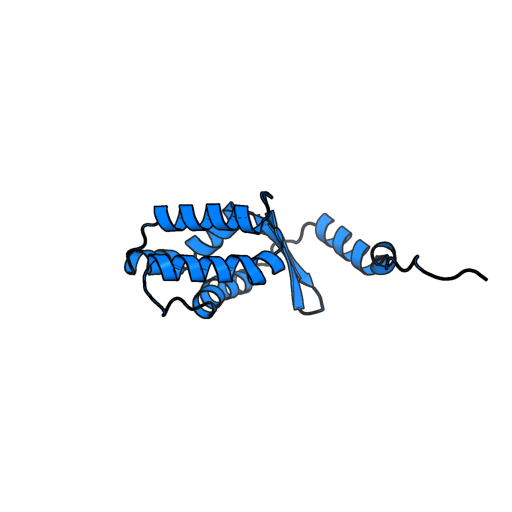E A C 1
ATOM 712 O O . ILE A 1 88 ? -13.475 -0.877 -0.612 1.00 69.12 88 ILE A O 1
ATOM 716 N N . GLN A 1 89 ? -13.993 1.075 -1.533 1.00 70.62 89 GLN A N 1
ATOM 717 C CA . GLN A 1 89 ? -13.877 0.576 -2.898 1.00 70.62 89 GLN A CA 1
ATOM 718 C C . GLN A 1 89 ? -12.468 0.814 -3.450 1.00 70.62 89 GLN A C 1
ATOM 720 O O . GLN A 1 89 ? -11.741 1.693 -2.978 1.00 70.62 89 GLN A O 1
ATOM 725 N N . ILE A 1 90 ? -12.054 -0.007 -4.415 1.00 68.38 90 ILE A N 1
ATOM 726 C CA . ILE A 1 90 ? -10.700 0.087 -4.971 1.00 68.38 90 ILE A CA 1
ATOM 727 C C . ILE A 1 90 ? -10.516 1.393 -5.747 1.00 68.38 90 ILE A C 1
ATOM 729 O O . ILE A 1 90 ? -9.434 1.963 -5.755 1.00 68.38 90 ILE A O 1
ATOM 733 N N . GLU A 1 91 ? -11.607 1.918 -6.287 1.00 68.00 91 GLU A N 1
ATOM 734 C CA . GLU A 1 91 ? -11.739 3.193 -6.975 1.00 68.00 91 GLU A CA 1
ATOM 735 C C . GLU A 1 91 ? -11.330 4.359 -6.067 1.00 68.00 91 GLU A C 1
ATOM 737 O O . GLU A 1 91 ? -10.598 5.237 -6.502 1.00 68.00 91 GLU A O 1
ATOM 742 N N . VAL A 1 92 ? -11.679 4.321 -4.774 1.00 65.56 92 VAL A N 1
ATOM 743 C CA . VAL A 1 92 ? -11.271 5.347 -3.792 1.00 65.56 92 VAL A CA 1
ATOM 744 C C . VAL A 1 92 ? -9.761 5.312 -3.554 1.00 65.56 92 VAL A C 1
ATOM 746 O O . VAL A 1 92 ? -9.121 6.349 -3.371 1.00 65.56 92 VAL A O 1
ATOM 749 N N . ILE A 1 93 ? -9.178 4.111 -3.560 1.00 68.19 93 ILE A N 1
ATOM 750 C CA . ILE A 1 93 ? -7.734 3.919 -3.420 1.00 68.19 93 ILE A CA 1
ATOM 751 C C . ILE A 1 93 ? -7.014 4.346 -4.700 1.00 68.19 93 ILE A C 1
ATOM 753 O O . ILE A 1 93 ? -5.982 5.010 -4.622 1.00 68.19 93 ILE A O 1
ATOM 757 N N . TYR A 1 94 ? -7.572 4.031 -5.866 1.00 69.50 94 TYR A N 1
ATOM 758 C CA . TYR A 1 94 ? -7.057 4.501 -7.140 1.00 69.50 94 TYR A CA 1
ATOM 759 C C . TYR A 1 94 ? -7.103 6.021 -7.213 1.00 69.50 94 TYR A C 1
ATOM 761 O O . TYR A 1 94 ? -6.046 6.613 -7.371 1.00 69.50 94 TYR A O 1
ATOM 769 N N . ASP A 1 95 ? -8.235 6.673 -6.971 1.00 64.19 95 ASP A N 1
ATOM 770 C CA . ASP A 1 95 ? -8.329 8.136 -6.996 1.00 64.19 95 ASP A CA 1
ATOM 771 C C . ASP A 1 95 ? -7.346 8.795 -6.018 1.00 64.19 95 ASP A C 1
ATOM 773 O O . ASP A 1 95 ? -6.691 9.779 -6.348 1.00 64.19 95 ASP A O 1
ATOM 777 N N . ALA A 1 96 ? -7.155 8.221 -4.829 1.00 61.75 96 ALA A N 1
ATOM 778 C CA . ALA A 1 96 ? -6.247 8.773 -3.830 1.00 61.75 96 ALA A CA 1
ATOM 779 C C . ALA A 1 96 ? -4.748 8.556 -4.125 1.00 61.75 96 ALA A C 1
ATOM 781 O O . ALA A 1 96 ? -3.921 9.268 -3.552 1.00 61.75 96 ALA A O 1
ATOM 782 N N . ILE A 1 97 ? -4.385 7.589 -4.976 1.00 64.06 97 ILE A N 1
ATOM 783 C CA . ILE A 1 97 ? -2.989 7.224 -5.287 1.00 64.06 97 ILE A CA 1
ATOM 784 C C . ILE A 1 97 ? -2.587 7.652 -6.698 1.00 64.06 97 ILE A C 1
ATOM 786 O O . ILE A 1 97 ? -1.503 8.201 -6.892 1.00 64.06 97 ILE A O 1
ATOM 790 N N . ILE A 1 98 ? -3.454 7.396 -7.676 1.00 60.75 98 ILE A N 1
ATOM 791 C CA . ILE A 1 98 ? -3.264 7.705 -9.092 1.00 60.75 98 ILE A CA 1
ATOM 792 C C . ILE A 1 98 ? -3.157 9.221 -9.230 1.00 60.75 98 ILE A C 1
ATOM 794 O O . ILE A 1 98 ? -2.104 9.681 -9.657 1.00 60.75 98 ILE A O 1
ATOM 798 N N . LEU A 1 99 ? -4.140 10.012 -8.777 1.00 55.16 99 LEU A N 1
ATOM 799 C CA . LEU A 1 99 ? -4.117 11.475 -8.958 1.00 55.16 99 LEU A CA 1
ATOM 800 C C . LEU A 1 99 ? -2.802 12.128 -8.484 1.00 55.16 99 LEU A C 1
ATOM 802 O O . LEU A 1 99 ? -2.168 12.788 -9.305 1.00 55.16 99 LEU A O 1
ATOM 806 N N . PRO A 1 100 ? -2.283 11.878 -7.264 1.00 52.62 100 PRO A N 1
ATOM 807 C CA . PRO A 1 100 ? -0.995 12.436 -6.843 1.00 52.62 100 PRO A CA 1
ATOM 808 C C . PRO A 1 100 ? 0.212 11.949 -7.656 1.00 52.62 100 PRO A C 1
ATOM 810 O O . PRO A 1 100 ? 1.176 12.702 -7.820 1.00 52.62 100 PRO A O 1
ATOM 813 N N . MET A 1 101 ? 0.188 10.715 -8.178 1.00 52.38 101 MET A N 1
ATOM 814 C CA . MET A 1 101 ? 1.237 10.206 -9.073 1.00 52.38 101 MET A CA 1
ATOM 815 C C . MET A 1 101 ? 1.257 10.935 -10.427 1.00 52.38 101 MET A C 1
ATOM 817 O O . MET A 1 101 ? 2.328 11.033 -11.020 1.00 52.38 101 MET A O 1
ATOM 821 N N . PHE A 1 102 ? 0.126 11.483 -10.892 1.00 51.56 102 PHE A N 1
ATOM 822 C CA . PHE A 1 102 ? 0.057 12.305 -12.114 1.00 51.56 102 PHE A CA 1
ATOM 823 C C . PHE A 1 102 ? 0.170 13.813 -11.838 1.00 51.56 102 PHE A C 1
ATOM 825 O O . PHE A 1 102 ? 0.697 14.540 -12.672 1.00 51.56 102 PHE A O 1
ATOM 832 N N . GLU A 1 103 ? -0.257 14.306 -10.675 1.00 43.56 103 GLU A N 1
ATOM 833 C CA . GLU A 1 103 ? -0.151 15.728 -10.305 1.00 43.56 103 GLU A CA 1
ATOM 834 C C . GLU A 1 103 ? 1.274 16.130 -9.896 1.00 43.56 103 GLU A C 1
ATOM 836 O O . GLU A 1 103 ? 1.675 17.277 -10.080 1.00 43.56 103 GLU A O 1
ATOM 841 N N . THR A 1 104 ? 2.094 15.180 -9.428 1.00 43.41 104 THR A N 1
ATOM 842 C CA . THR A 1 104 ? 3.537 15.388 -9.202 1.00 43.41 104 THR A CA 1
ATOM 843 C C . THR A 1 104 ? 4.380 15.281 -10.478 1.00 43.41 104 THR A C 1
ATOM 845 O O . THR A 1 104 ? 5.576 14.998 -10.405 1.00 43.41 104 THR A O 1
ATOM 848 N N . LEU A 1 105 ? 3.803 15.608 -11.644 1.00 43.81 105 LEU A N 1
ATOM 849 C CA . LEU A 1 105 ? 4.514 15.959 -12.883 1.00 43.81 105 LEU A CA 1
ATOM 850 C C . LEU A 1 105 ? 5.327 17.266 -12.720 1.00 43.81 105 LEU A C 1
ATOM 852 O O . LEU A 1 105 ? 5.252 18.189 -13.523 1.00 43.81 105 LEU A O 1
ATOM 856 N N . GLN A 1 106 ? 6.170 17.355 -11.695 1.00 44.09 106 GLN A N 1
ATOM 857 C CA . GLN A 1 106 ? 7.485 17.929 -11.926 1.00 44.09 106 GLN A CA 1
ATOM 858 C C . GLN A 1 106 ? 8.274 16.818 -12.621 1.00 44.09 106 GLN A C 1
ATOM 860 O O . GLN A 1 106 ? 8.296 15.703 -12.098 1.00 44.09 106 GLN A O 1
ATOM 865 N N . PRO A 1 107 ? 8.884 17.056 -13.794 1.00 44.59 107 PRO A N 1
ATOM 866 C CA . PRO A 1 107 ? 9.685 16.050 -14.471 1.00 44.59 107 PRO A CA 1
ATOM 867 C C . PRO A 1 107 ? 10.891 15.741 -13.580 1.00 44.59 107 PRO A C 1
ATOM 869 O O . PRO A 1 107 ? 11.939 16.376 -13.678 1.00 44.59 107 PRO A O 1
ATOM 872 N N . SER A 1 108 ? 10.739 14.799 -12.646 1.00 45.91 108 SER A N 1
ATOM 873 C CA . SER A 1 108 ? 11.847 14.320 -11.840 1.00 45.91 108 SER A CA 1
ATOM 874 C C . SER A 1 108 ? 12.787 13.655 -12.826 1.00 45.91 108 SER A C 1
ATOM 876 O O . SER A 1 108 ? 12.425 12.634 -13.414 1.00 45.91 108 SER A O 1
ATOM 878 N N . ALA A 1 109 ? 13.928 14.299 -13.064 1.00 49.62 109 ALA A N 1
ATOM 879 C CA . ALA A 1 109 ? 14.916 13.901 -14.047 1.00 49.62 109 ALA A CA 1
ATOM 880 C C . ALA A 1 109 ? 15.128 12.387 -13.981 1.00 49.62 109 ALA A C 1
ATOM 882 O O . ALA A 1 109 ? 15.698 11.861 -13.019 1.00 49.62 109 ALA A O 1
ATOM 883 N N . SER A 1 110 ? 14.631 11.674 -14.991 1.00 54.03 110 SER A N 1
ATOM 884 C CA . SER A 1 110 ? 14.975 10.278 -15.170 1.00 54.03 110 SER A CA 1
ATOM 885 C C . SER A 1 110 ? 16.495 10.227 -15.263 1.00 54.03 110 SER A C 1
ATOM 887 O O . SER A 1 110 ? 17.110 10.920 -16.074 1.00 54.03 110 SER A O 1
ATOM 889 N N . SER A 1 111 ? 17.133 9.495 -14.344 1.00 53.84 111 SER A N 1
ATOM 890 C CA . SER A 1 111 ? 18.596 9.437 -14.320 1.00 53.84 111 SER A CA 1
ATOM 891 C C . SER A 1 111 ? 19.086 9.014 -15.708 1.00 53.84 111 SER A C 1
ATOM 893 O O . SER A 1 111 ? 18.540 8.063 -16.270 1.00 53.84 111 SER A O 1
ATOM 895 N N . LEU A 1 112 ? 20.099 9.696 -16.251 1.00 50.22 112 LEU A N 1
ATOM 896 C CA . LEU A 1 112 ? 20.652 9.445 -17.592 1.00 50.22 112 LEU A CA 1
ATOM 897 C C . LEU A 1 112 ? 20.864 7.944 -17.855 1.00 50.22 112 LEU A C 1
ATOM 899 O O . LEU A 1 112 ? 20.538 7.426 -18.917 1.00 50.22 112 LEU A O 1
ATOM 903 N N . ARG A 1 113 ? 21.335 7.226 -16.831 1.00 54.81 113 ARG A N 1
ATOM 904 C CA . ARG A 1 113 ? 21.539 5.776 -16.854 1.00 54.81 113 ARG A CA 1
ATOM 905 C C . ARG A 1 113 ? 20.249 4.980 -17.072 1.00 54.81 113 ARG A C 1
ATOM 907 O O . ARG A 1 113 ? 20.275 3.990 -17.792 1.00 54.81 113 ARG A O 1
ATOM 914 N N . GLY A 1 114 ? 19.148 5.387 -16.445 1.00 55.81 114 GLY A N 1
ATOM 915 C CA . GLY A 1 114 ? 17.833 4.775 -16.631 1.00 55.81 114 GLY A CA 1
ATOM 916 C C . GLY A 1 114 ? 17.325 4.950 -18.059 1.00 55.81 114 GLY A C 1
ATOM 917 O O . GLY A 1 114 ? 16.891 3.971 -18.657 1.00 55.81 114 GLY A O 1
ATOM 918 N N . ASN A 1 115 ? 17.480 6.149 -18.631 1.00 58.84 115 ASN A N 1
ATOM 919 C CA . ASN A 1 115 ? 17.107 6.409 -20.026 1.00 58.84 115 ASN A CA 1
ATOM 920 C C . ASN A 1 115 ? 17.950 5.571 -20.989 1.00 58.84 115 ASN A C 1
ATOM 922 O O . ASN A 1 115 ? 17.391 4.881 -21.827 1.00 58.84 115 ASN A O 1
ATOM 926 N N . ILE A 1 116 ? 19.273 5.521 -20.792 1.00 66.56 116 ILE A N 1
ATOM 927 C CA . ILE A 1 116 ? 20.170 4.694 -21.614 1.00 66.56 116 ILE A CA 1
ATOM 928 C C . ILE A 1 116 ? 19.781 3.215 -21.544 1.00 66.56 116 ILE A C 1
ATOM 930 O O . ILE A 1 116 ? 19.790 2.533 -22.563 1.00 66.56 116 ILE A O 1
ATOM 934 N N . LEU A 1 117 ? 19.431 2.698 -20.363 1.00 64.06 117 LEU A N 1
ATOM 935 C CA . LEU A 1 117 ? 19.051 1.293 -20.217 1.00 64.06 117 LEU A CA 1
ATOM 936 C C . LEU A 1 117 ? 17.714 0.992 -20.913 1.00 64.06 117 LEU A C 1
ATOM 938 O O . LEU A 1 117 ? 17.570 -0.052 -21.549 1.00 64.06 117 LEU A O 1
ATOM 942 N N . VAL A 1 118 ? 16.744 1.903 -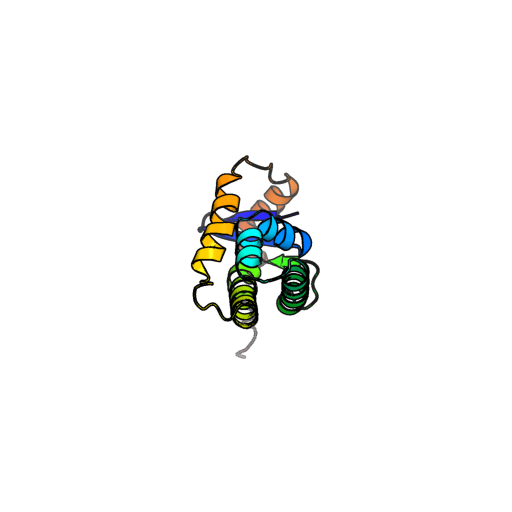20.805 1.00 64.88 118 VAL A N 1
ATOM 943 C CA . VAL A 1 118 ? 15.433 1.788 -21.460 1.00 64.88 118 VAL A CA 1
ATOM 944 C C . VAL A 1 118 ? 15.577 1.904 -22.976 1.00 64.88 118 VAL A C 1
ATOM 946 O O . VAL A 1 118 ? 15.066 1.054 -23.701 1.00 64.88 118 VAL A O 1
ATOM 949 N N . ASP A 1 119 ? 16.338 2.880 -23.464 1.00 67.31 119 ASP A N 1
ATOM 950 C CA . ASP A 1 119 ? 16.619 3.045 -24.889 1.00 67.31 119 ASP A CA 1
ATOM 951 C C . ASP A 1 119 ? 17.334 1.813 -25.435 1.00 67.31 119 ASP A C 1
ATOM 953 O O . ASP A 1 119 ? 16.888 1.224 -26.422 1.00 67.31 119 ASP A O 1
ATOM 957 N N . PHE A 1 120 ? 18.374 1.348 -24.737 1.00 71.56 120 PHE A N 1
ATOM 958 C CA . PHE A 1 120 ? 19.119 0.158 -25.122 1.00 71.56 120 PHE A CA 1
ATOM 959 C C . PHE A 1 120 ? 18.218 -1.074 -25.183 1.00 71.56 120 PHE A C 1
ATOM 961 O O . PHE A 1 120 ? 18.250 -1.793 -26.176 1.00 71.56 120 PHE A O 1
ATOM 968 N N . THR A 1 121 ? 17.395 -1.320 -24.162 1.00 67.56 121 THR A N 1
ATOM 969 C CA . THR A 1 121 ? 16.486 -2.479 -24.134 1.00 67.56 121 THR A CA 1
ATOM 970 C C . THR A 1 121 ? 15.353 -2.369 -25.153 1.00 67.56 121 THR A C 1
ATOM 972 O O . THR A 1 121 ? 14.961 -3.391 -25.715 1.00 67.56 121 THR A O 1
ATOM 975 N N . SER A 1 122 ? 14.868 -1.163 -25.465 1.00 67.50 122 SER A N 1
ATOM 976 C CA . SER A 1 122 ? 13.835 -0.966 -26.491 1.00 67.50 122 SER A CA 1
ATOM 977 C C . SER A 1 122 ? 14.371 -1.194 -27.909 1.00 67.50 122 SER A C 1
ATOM 979 O O . SER A 1 122 ? 13.726 -1.878 -28.706 1.00 67.50 122 SER A O 1
ATOM 981 N N . VAL A 1 123 ? 15.583 -0.704 -28.201 1.00 75.81 123 VAL A N 1
ATOM 982 C CA . V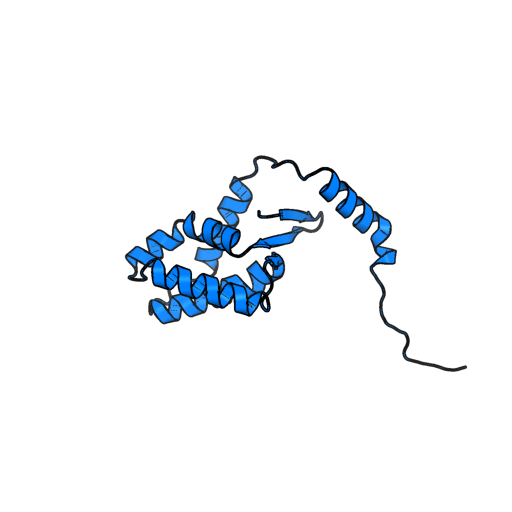AL A 1 123 ? 16.269 -0.897 -29.489 1.00 75.81 123 VAL A CA 1
ATOM 983 C C . VAL A 1 123 ? 16.676 -2.360 -29.662 1.00 75.81 123 VAL A C 1
ATOM 985 O O . VAL A 1 123 ? 16.511 -2.938 -30.733 1.00 75.81 123 VAL A O 1
ATOM 988 N N . ASN A 1 124 ? 17.137 -2.995 -28.584 1.00 73.62 124 ASN A N 1
ATOM 989 C CA . ASN A 1 124 ? 17.658 -4.361 -28.583 1.00 73.62 124 ASN A CA 1
ATOM 990 C C . ASN A 1 124 ? 16.631 -5.389 -28.086 1.00 73.62 124 ASN A C 1
ATOM 992 O O . ASN A 1 124 ? 17.008 -6.460 -27.609 1.00 73.62 124 ASN A O 1
ATOM 996 N N . ARG A 1 125 ? 15.327 -5.102 -28.222 1.00 61.41 125 ARG A N 1
ATOM 997 C CA . ARG A 1 125 ? 14.240 -5.966 -27.719 1.00 61.41 125 ARG A CA 1
ATOM 998 C C . ARG A 1 125 ? 14.359 -7.431 -28.162 1.00 61.41 125 ARG A C 1
ATOM 1000 O O . ARG A 1 125 ? 14.005 -8.327 -27.404 1.00 61.41 125 ARG A O 1
ATOM 1007 N N . GLY A 1 126 ? 14.922 -7.667 -29.352 1.00 68.50 126 GLY A N 1
ATOM 1008 C CA . GLY A 1 126 ? 15.143 -8.996 -29.930 1.00 68.50 126 GLY A CA 1
ATOM 1009 C C . GLY A 1 126 ? 16.093 -9.894 -29.129 1.00 68.50 126 GLY A C 1
ATOM 1010 O O . GLY A 1 126 ? 15.945 -11.111 -29.152 1.00 68.50 126 GLY A O 1
ATOM 1011 N N . PHE A 1 127 ? 17.030 -9.315 -28.373 1.00 67.25 127 PHE A N 1
ATOM 1012 C CA . PHE A 1 127 ? 17.945 -10.076 -27.514 1.00 67.25 127 PHE A CA 1
ATOM 1013 C C . PHE A 1 127 ? 17.265 -10.609 -26.249 1.00 67.25 127 PHE A C 1
ATOM 1015 O O . PHE A 1 127 ? 17.721 -11.593 -25.667 1.00 67.25 127 PHE A O 1
ATOM 1022 N N . PHE A 1 128 ? 16.171 -9.968 -25.831 1.00 63.34 128 PHE A N 1
ATOM 1023 C CA . PHE A 1 128 ? 15.436 -10.300 -24.611 1.00 63.34 128 PHE A CA 1
ATOM 1024 C C . PHE A 1 128 ? 14.147 -11.080 -24.892 1.00 63.34 128 PHE A C 1
ATOM 1026 O O . PHE A 1 128 ? 13.603 -11.715 -23.993 1.00 63.34 128 PHE A O 1
ATOM 1033 N N . SER A 1 129 ? 13.685 -11.109 -26.145 1.00 63.28 129 SER A N 1
ATOM 1034 C CA . SER A 1 129 ? 12.589 -11.963 -26.598 1.00 63.28 129 SER A CA 1
ATOM 1035 C C . SER A 1 129 ? 13.097 -13.355 -26.999 1.00 63.28 129 SER A C 1
ATOM 1037 O O . SER A 1 129 ? 13.063 -13.719 -28.173 1.00 63.28 129 SER A O 1
ATOM 1039 N N . LYS A 1 130 ? 13.583 -14.162 -26.047 1.00 58.81 130 LYS A N 1
ATOM 1040 C CA . LYS A 1 130 ? 13.737 -15.607 -26.290 1.00 58.81 130 LYS A CA 1
ATOM 1041 C C . LYS A 1 130 ? 12.404 -16.302 -26.025 1.00 58.81 130 LYS A C 1
ATOM 1043 O O . LYS A 1 130 ? 12.077 -16.608 -24.883 1.00 58.81 130 LYS A O 1
ATOM 1048 N N . HIS A 1 131 ? 11.660 -16.591 -27.090 1.00 52.97 131 HIS A N 1
ATOM 1049 C CA . HIS A 1 131 ? 10.666 -17.659 -27.053 1.00 52.97 131 HIS A CA 1
ATOM 1050 C C . HIS A 1 131 ? 11.405 -18.993 -26.964 1.00 52.97 131 HIS A C 1
ATOM 1052 O O . HIS A 1 131 ? 12.148 -19.367 -27.869 1.00 52.97 131 HIS A O 1
ATOM 1058 N N . THR A 1 132 ? 11.213 -19.713 -25.864 1.00 50.72 132 THR A N 1
ATOM 1059 C CA . THR A 1 132 ? 11.595 -21.120 -25.762 1.00 50.72 132 THR A CA 1
ATOM 1060 C C . THR A 1 132 ? 10.635 -21.921 -26.639 1.00 50.72 132 THR A C 1
ATOM 1062 O O . THR A 1 132 ? 9.566 -22.311 -26.191 1.00 50.72 132 THR A O 1
ATOM 1065 N N . ASN A 1 133 ? 10.997 -22.127 -27.903 1.00 50.19 133 ASN A N 1
ATOM 1066 C CA . ASN A 1 133 ? 10.352 -23.094 -28.792 1.00 50.19 133 ASN A CA 1
ATOM 1067 C C . ASN A 1 133 ? 11.392 -24.101 -29.304 1.00 50.19 133 ASN A C 1
ATOM 1069 O O . ASN A 1 133 ? 11.452 -24.399 -30.486 1.00 50.19 133 ASN A O 1
ATOM 1073 N N . ASP A 1 134 ? 12.183 -24.663 -28.388 1.00 48.75 134 ASP A N 1
ATOM 1074 C CA . ASP A 1 134 ? 12.968 -25.874 -28.652 1.00 48.75 134 ASP A CA 1
ATOM 1075 C C . ASP A 1 134 ? 12.274 -27.077 -28.007 1.00 48.75 134 ASP A C 1
ATOM 1077 O O . ASP A 1 134 ? 12.770 -27.715 -27.080 1.00 48.75 134 ASP A O 1
ATOM 1081 N N . LYS A 1 135 ? 11.069 -27.368 -28.498 1.00 50.00 135 LYS A N 1
ATOM 1082 C CA . LYS A 1 135 ? 10.484 -28.711 -28.470 1.00 50.00 135 LYS A CA 1
ATOM 1083 C C . LYS A 1 135 ? 9.668 -28.905 -29.742 1.00 50.00 135 LYS A C 1
ATOM 1085 O O . LYS A 1 135 ? 8.505 -28.527 -29.764 1.00 50.00 135 LYS A O 1
ATOM 1090 N N . LEU A 1 136 ? 10.288 -29.501 -30.764 1.00 49.06 136 LEU A N 1
ATOM 1091 C CA . LEU A 1 136 ? 9.791 -30.657 -31.535 1.00 49.06 136 LEU A CA 1
ATOM 1092 C C . LEU A 1 136 ? 10.440 -30.722 -32.925 1.00 49.06 136 LEU A C 1
ATOM 1094 O O . LEU A 1 136 ? 10.273 -29.816 -33.732 1.00 49.06 136 LEU A O 1
ATOM 1098 N N . GLY A 1 137 ? 11.040 -31.875 -33.231 1.00 39.66 137 GLY A N 1
ATOM 1099 C CA . GLY A 1 137 ? 10.922 -32.448 -34.572 1.00 39.66 137 GLY A CA 1
ATOM 1100 C C . GLY A 1 137 ? 12.214 -32.624 -35.354 1.00 39.66 137 GLY A C 1
ATOM 1101 O O . GLY A 1 137 ? 12.546 -31.810 -36.205 1.00 39.66 137 GLY A O 1
ATOM 1102 N N . LEU A 1 138 ? 12.859 -33.765 -35.110 1.00 38.16 138 LEU A N 1
ATOM 1103 C CA . LEU A 1 138 ? 13.617 -34.538 -36.095 1.00 38.16 138 LEU A CA 1
ATOM 1104 C C . LEU A 1 138 ? 13.091 -34.388 -37.537 1.00 38.16 138 LEU A C 1
ATOM 1106 O O . LEU A 1 138 ? 11.896 -34.575 -37.782 1.00 38.16 138 LEU A O 1
ATOM 1110 N N . LYS A 1 139 ? 14.018 -34.205 -38.479 1.00 38.09 139 LYS A N 1
ATOM 1111 C CA . LYS A 1 139 ? 14.017 -34.884 -39.778 1.00 38.09 139 LYS A CA 1
ATOM 1112 C C . LYS A 1 139 ? 15.430 -35.348 -40.086 1.00 38.09 139 LYS A C 1
ATOM 1114 O O . LYS A 1 139 ? 16.360 -34.566 -39.795 1.00 38.09 139 LYS A O 1
#

Sequence (139 aa):
MIAYHCTRLGFYAGTISERASYVLLSSSRLVRWFKEKGIPCVVFSGLHGALFYAVSTFRLRMSIDLYIERFLPLLVEELRKECGDNHIQIEVIYDAIILPMFETLQPSASSLRGNILVDFTSVNRGFFSKHTNDKLGLK

pLDDT: mean 70.19, std 17.32, range [35.16, 95.69]